Protein AF-A0A8C0K4Q6-F1 (afdb_monomer_lite)

pLDDT: mean 76.97, std 16.54, range [43.25, 96.5]

Secondary structure (DSSP, 8-state):
---HHHHHHHHHHHHHHHHHPBPTTT--BSS-TTT--SPP-------HHHHHHHHHHHHHHHHHHHHHHHHHHHHHHHHHHHHH-----------------------

Sequence (107 aa):
MATPMHRLIAQRQAEANEQHVRCQKCLEFRHWTYECTGKRKYLHRPSRTAELKKALKEKGNRLLLLLQQSIRETNVERKTKRKRSKSVTSSSSSSSDSSASGSSSEK

Foldseek 3Di:
DDDPVVVVVVVVVVVVCQQADAAQAPRDGRDYVVPDPDHRDDDDDDDPVVVVVVVVVVVVVVVVVVVVVVVVVVVVVVVVVVVVDDDDDDDDDDDDDDDDDDDDDDD

Structure (mmCIF, N/CA/C/O backbone):
data_AF-A0A8C0K4Q6-F1
#
_entry.id   AF-A0A8C0K4Q6-F1
#
loop_
_atom_site.group_PDB
_atom_site.id
_atom_site.type_symbol
_atom_site.label_atom_id
_atom_site.label_alt_id
_atom_site.label_comp_id
_atom_site.label_asym_id
_atom_site.label_entity_id
_atom_site.label_seq_id
_atom_site.pdbx_PDB_ins_code
_atom_site.Cartn_x
_atom_site.Cartn_y
_atom_site.Cartn_z
_atom_site.occupancy
_atom_site.B_iso_or_equiv
_atom_site.auth_seq_id
_atom_site.auth_comp_id
_atom_site.auth_asym_id
_atom_site.auth_atom_id
_atom_site.pdbx_PDB_model_num
ATOM 1 N N . MET A 1 1 ? 43.050 -5.134 -8.707 1.00 75.88 1 MET A N 1
ATOM 2 C CA . MET A 1 1 ? 42.152 -5.729 -9.724 1.00 75.88 1 MET A CA 1
ATOM 3 C C . MET A 1 1 ? 41.246 -6.742 -9.040 1.00 75.88 1 MET A C 1
ATOM 5 O O . MET A 1 1 ? 41.737 -7.469 -8.188 1.00 75.88 1 MET A O 1
ATOM 9 N N . ALA A 1 2 ? 39.944 -6.761 -9.338 1.00 77.94 2 ALA A N 1
ATOM 10 C CA . ALA A 1 2 ? 39.007 -7.665 -8.664 1.00 77.94 2 ALA A CA 1
ATOM 11 C C . ALA A 1 2 ? 39.278 -9.133 -9.035 1.00 77.94 2 ALA A C 1
ATOM 13 O O . ALA A 1 2 ? 39.471 -9.442 -10.213 1.00 77.94 2 ALA A O 1
ATOM 14 N N . THR A 1 3 ? 39.286 -10.024 -8.038 1.00 90.69 3 THR A N 1
ATOM 15 C CA . THR A 1 3 ? 39.540 -11.456 -8.260 1.00 90.69 3 THR A CA 1
ATOM 16 C C . THR A 1 3 ? 38.384 -12.117 -9.033 1.00 90.69 3 THR A C 1
ATOM 18 O O . THR A 1 3 ? 37.252 -11.625 -8.981 1.00 90.69 3 THR A O 1
ATOM 21 N N . PRO A 1 4 ? 38.624 -13.241 -9.736 1.00 88.31 4 PRO A N 1
ATOM 22 C CA . PRO A 1 4 ? 37.594 -13.934 -10.518 1.00 88.31 4 PRO A CA 1
ATOM 23 C C . PRO A 1 4 ? 36.347 -14.315 -9.704 1.00 88.31 4 PRO A C 1
ATOM 25 O O . PRO A 1 4 ? 35.227 -14.189 -10.191 1.00 88.31 4 PRO A O 1
ATOM 28 N N . MET A 1 5 ? 36.525 -14.684 -8.432 1.00 91.31 5 MET A N 1
ATOM 29 C CA . MET A 1 5 ? 35.420 -14.978 -7.513 1.00 91.31 5 MET A CA 1
ATOM 30 C C . MET A 1 5 ? 34.544 -13.755 -7.220 1.00 91.31 5 MET A C 1
ATOM 32 O O . MET A 1 5 ? 33.322 -13.874 -7.219 1.00 91.31 5 MET A O 1
ATOM 36 N N . HIS A 1 6 ? 35.137 -12.571 -7.029 1.00 89.75 6 HIS A N 1
ATOM 37 C CA . HIS A 1 6 ? 34.365 -11.343 -6.808 1.00 89.75 6 HIS A CA 1
ATOM 38 C C . HIS A 1 6 ? 33.502 -10.985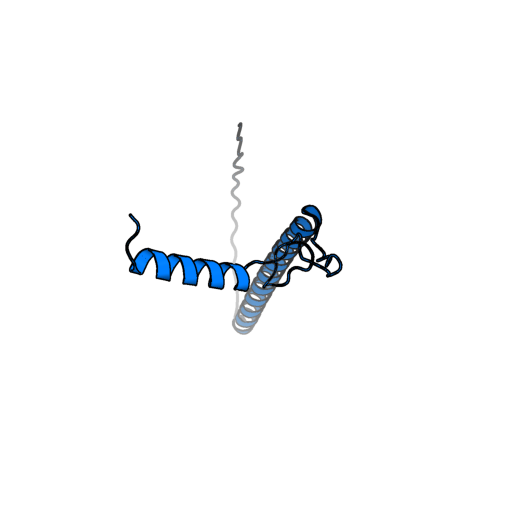 -8.023 1.00 89.75 6 HIS A C 1
ATOM 40 O O . HIS A 1 6 ? 32.381 -10.512 -7.854 1.00 89.75 6 HIS A O 1
ATOM 46 N N . ARG A 1 7 ? 33.983 -11.258 -9.245 1.00 89.06 7 ARG A N 1
ATOM 47 C CA . ARG A 1 7 ? 33.196 -11.048 -10.471 1.00 89.06 7 ARG A CA 1
ATOM 48 C C . ARG A 1 7 ? 31.978 -11.973 -10.529 1.00 89.06 7 ARG A C 1
ATOM 50 O O . ARG A 1 7 ? 30.886 -11.498 -10.817 1.00 89.06 7 ARG A O 1
ATOM 57 N N . LEU A 1 8 ? 32.145 -13.253 -10.186 1.00 89.19 8 LEU A N 1
ATOM 58 C CA . LEU A 1 8 ? 31.042 -14.224 -10.142 1.00 89.19 8 LEU A CA 1
ATOM 59 C C . LEU A 1 8 ? 30.007 -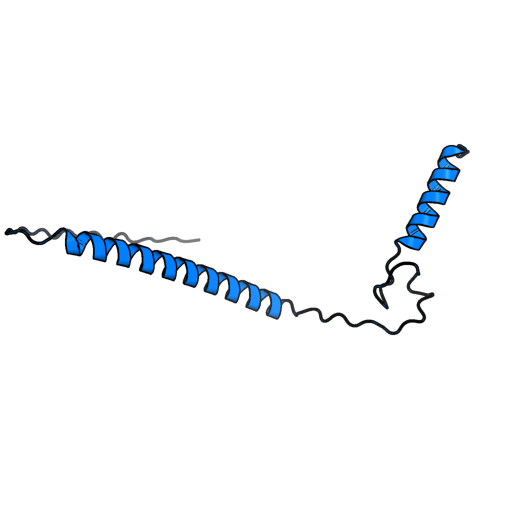13.885 -9.062 1.00 89.19 8 LEU A C 1
ATOM 61 O O . LEU A 1 8 ? 28.808 -14.031 -9.282 1.00 89.19 8 LEU A O 1
ATOM 65 N N . ILE A 1 9 ? 30.458 -13.419 -7.894 1.00 89.12 9 ILE A N 1
ATOM 66 C CA . ILE A 1 9 ? 29.562 -12.986 -6.814 1.00 89.12 9 ILE A CA 1
ATOM 67 C C . ILE A 1 9 ? 28.770 -11.745 -7.239 1.00 89.12 9 ILE A C 1
ATOM 69 O O . ILE A 1 9 ? 27.561 -11.715 -7.036 1.00 89.12 9 ILE A O 1
ATOM 73 N N . ALA A 1 10 ? 29.413 -10.762 -7.876 1.00 85.88 10 ALA A N 1
ATOM 74 C CA . ALA A 1 10 ? 28.739 -9.564 -8.374 1.00 85.88 10 ALA A CA 1
ATOM 75 C C . ALA A 1 10 ? 27.709 -9.882 -9.473 1.00 85.88 10 ALA A C 1
ATOM 77 O O . ALA A 1 10 ? 26.613 -9.331 -9.448 1.00 85.88 10 ALA A O 1
ATOM 78 N N . GLN A 1 11 ? 28.021 -10.808 -10.388 1.00 83.00 11 GLN A N 1
ATOM 79 C CA . GLN A 1 11 ? 27.076 -11.283 -11.410 1.00 83.00 11 GLN A CA 1
ATOM 80 C C . GLN A 1 11 ? 25.851 -11.955 -10.777 1.00 83.00 11 GLN A C 1
ATOM 82 O O . GLN A 1 11 ? 24.725 -11.551 -11.046 1.00 83.00 11 GLN A O 1
ATOM 87 N N . ARG A 1 12 ? 26.060 -12.894 -9.844 1.00 82.94 12 ARG A N 1
ATOM 88 C CA . ARG A 1 12 ? 24.958 -13.546 -9.115 1.00 82.94 12 ARG A CA 1
ATOM 89 C C . ARG A 1 12 ? 24.133 -12.561 -8.291 1.00 82.94 12 ARG A C 1
ATOM 91 O O . ARG A 1 12 ? 22.920 -12.709 -8.195 1.00 82.94 12 ARG A O 1
ATOM 98 N N . GLN A 1 13 ? 24.775 -11.565 -7.679 1.00 77.88 13 GLN A N 1
ATOM 99 C CA . GLN A 1 13 ? 24.082 -10.517 -6.933 1.00 77.88 13 GLN A CA 1
ATOM 100 C C . GLN A 1 13 ? 23.256 -9.619 -7.853 1.00 77.88 13 GLN A C 1
ATOM 102 O O . GLN A 1 13 ? 22.143 -9.281 -7.471 1.00 77.88 13 GLN A O 1
ATOM 107 N N . ALA A 1 14 ? 23.755 -9.262 -9.040 1.00 72.69 14 ALA A N 1
ATOM 108 C CA . ALA A 1 14 ? 23.018 -8.468 -10.022 1.00 72.69 14 ALA A CA 1
ATOM 109 C C . ALA A 1 14 ? 21.790 -9.225 -10.556 1.00 72.69 14 ALA A C 1
ATOM 111 O O . ALA A 1 14 ? 20.682 -8.700 -10.498 1.00 72.69 14 ALA A O 1
ATOM 112 N N . GLU A 1 15 ? 21.959 -10.489 -10.952 1.00 73.88 15 GLU A N 1
ATOM 113 C CA . GLU A 1 15 ? 20.863 -11.359 -11.405 1.00 73.88 15 GLU A CA 1
ATOM 114 C C . GLU A 1 15 ? 19.804 -11.571 -10.308 1.00 73.88 15 GLU A C 1
ATOM 116 O O . GLU A 1 15 ? 18.599 -11.496 -10.560 1.00 73.88 15 GLU A O 1
ATOM 121 N N . ALA A 1 16 ? 20.232 -11.777 -9.059 1.00 68.62 16 ALA A N 1
ATOM 122 C CA . ALA A 1 16 ? 19.322 -11.864 -7.919 1.00 68.62 16 ALA A CA 1
ATOM 123 C C . ALA A 1 16 ? 18.630 -10.523 -7.621 1.00 68.62 16 ALA A C 1
ATOM 125 O O . ALA A 1 16 ? 17.474 -10.509 -7.193 1.00 68.62 16 ALA A O 1
ATOM 126 N N . ASN A 1 17 ? 19.310 -9.394 -7.847 1.00 65.94 17 ASN A N 1
ATOM 127 C CA . ASN A 1 17 ? 18.742 -8.064 -7.646 1.00 65.94 17 ASN A CA 1
ATOM 128 C C . ASN A 1 17 ? 17.606 -7.805 -8.635 1.00 65.94 17 ASN A C 1
ATOM 130 O O . ASN A 1 17 ? 16.536 -7.376 -8.220 1.00 65.94 17 ASN A O 1
ATOM 134 N N . GLU A 1 18 ? 17.798 -8.150 -9.908 1.00 66.81 18 GLU A N 1
ATOM 135 C CA . GLU A 1 18 ? 16.760 -8.034 -10.934 1.00 66.81 18 GLU A CA 1
ATOM 136 C C . GLU A 1 18 ? 15.549 -8.909 -10.609 1.00 66.81 18 GLU A C 1
ATOM 138 O O . GLU A 1 18 ? 14.414 -8.455 -10.709 1.00 66.81 18 GLU A O 1
ATOM 143 N N . GLN A 1 19 ? 15.762 -10.140 -10.134 1.00 71.25 19 GLN A N 1
ATOM 144 C CA . GLN A 1 19 ? 14.663 -11.023 -9.733 1.00 71.25 19 GLN A CA 1
ATOM 145 C C . GLN A 1 19 ? 13.918 -10.534 -8.481 1.00 71.25 19 GLN A C 1
ATOM 147 O O . GLN A 1 19 ? 12.712 -10.759 -8.365 1.00 71.25 19 GLN A O 1
ATOM 152 N N . HIS A 1 20 ? 14.606 -9.860 -7.557 1.00 80.12 20 HIS A N 1
ATOM 153 C CA . HIS A 1 20 ? 14.051 -9.430 -6.272 1.00 80.12 20 HIS A CA 1
ATOM 154 C C . HIS A 1 20 ? 13.642 -7.947 -6.231 1.00 80.12 20 HIS A C 1
ATOM 156 O O . HIS A 1 20 ? 13.059 -7.490 -5.243 1.00 80.12 20 HIS A O 1
ATOM 162 N N . VAL A 1 21 ? 13.899 -7.169 -7.285 1.00 87.62 21 VAL A N 1
ATOM 163 C CA . VAL A 1 21 ? 13.495 -5.764 -7.300 1.00 87.62 21 VAL A 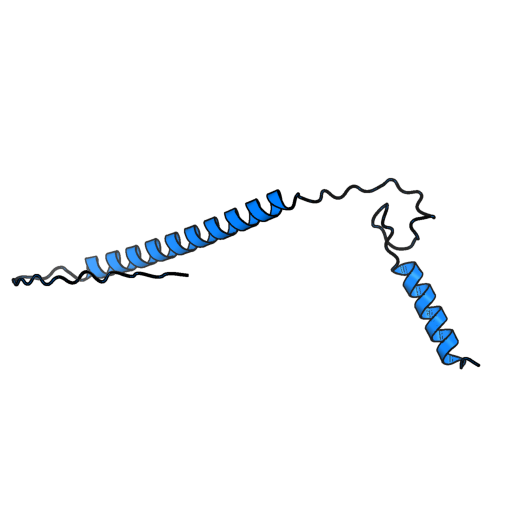CA 1
ATOM 164 C C . VAL A 1 21 ? 11.973 -5.671 -7.322 1.00 87.62 21 VAL A C 1
ATOM 166 O O . VAL A 1 21 ? 11.305 -6.279 -8.158 1.00 87.62 21 VAL A O 1
ATOM 169 N N . ARG A 1 22 ? 11.413 -4.923 -6.369 1.00 90.06 22 ARG A N 1
ATOM 170 C CA . ARG A 1 22 ? 9.971 -4.709 -6.254 1.00 90.06 22 ARG A CA 1
ATOM 171 C C . ARG A 1 22 ? 9.599 -3.358 -6.844 1.00 90.06 22 ARG A C 1
ATOM 173 O O . ARG A 1 22 ? 9.991 -2.313 -6.327 1.00 90.06 22 ARG A O 1
ATOM 180 N N . CYS A 1 23 ? 8.776 -3.366 -7.882 1.00 91.25 23 CYS A N 1
ATOM 181 C CA . CYS A 1 23 ? 8.292 -2.147 -8.502 1.00 91.25 23 CYS A CA 1
ATOM 182 C C . CYS A 1 23 ? 7.341 -1.393 -7.560 1.00 91.25 23 CYS A C 1
ATOM 184 O O . CYS A 1 23 ? 6.309 -1.915 -7.143 1.00 91.25 23 CYS A O 1
ATOM 186 N N . GLN A 1 24 ? 7.621 -0.122 -7.263 1.00 90.00 24 GLN A N 1
ATOM 187 C CA . GLN A 1 24 ? 6.755 0.717 -6.419 1.00 90.00 24 GLN A CA 1
ATOM 188 C C . GLN A 1 24 ? 5.383 1.016 -7.059 1.00 90.00 24 GLN A C 1
ATOM 190 O O . GLN A 1 24 ? 4.449 1.426 -6.372 1.00 90.00 24 GLN A O 1
ATOM 195 N N . LYS A 1 25 ? 5.250 0.830 -8.377 1.00 92.81 25 LYS A N 1
ATOM 196 C CA . LYS A 1 25 ? 4.056 1.189 -9.151 1.00 92.81 25 LYS A CA 1
ATOM 197 C C . LYS A 1 25 ? 2.999 0.085 -9.101 1.00 92.81 25 LYS A C 1
ATOM 199 O O . LYS A 1 25 ? 1.868 0.343 -8.693 1.00 92.81 25 LYS A O 1
ATOM 204 N N . CYS A 1 26 ? 3.364 -1.135 -9.489 1.00 90.44 26 CYS A N 1
ATOM 205 C CA . CYS A 1 26 ? 2.468 -2.297 -9.515 1.00 90.44 26 CYS A CA 1
ATOM 206 C C . CYS A 1 26 ? 2.650 -3.246 -8.314 1.00 90.44 26 CYS A C 1
ATOM 208 O O . CYS A 1 26 ? 1.789 -4.089 -8.076 1.00 90.44 26 CYS A O 1
ATOM 210 N N . LEU A 1 27 ? 3.708 -3.062 -7.511 1.00 88.94 27 LEU A N 1
ATOM 211 C CA . LEU A 1 27 ? 4.089 -3.892 -6.356 1.00 88.94 27 LEU A CA 1
ATOM 212 C C . LEU A 1 27 ? 4.541 -5.323 -6.689 1.00 88.94 27 LEU A C 1
ATOM 214 O O . LEU A 1 27 ? 4.702 -6.116 -5.756 1.00 88.94 27 LEU A O 1
ATOM 218 N N . GLU A 1 28 ? 4.775 -5.628 -7.966 1.00 89.38 28 GLU A N 1
ATOM 219 C CA . GLU A 1 28 ? 5.317 -6.900 -8.459 1.00 89.38 28 GLU A CA 1
ATOM 220 C C . GLU A 1 28 ? 6.850 -6.909 -8.444 1.00 89.38 28 GLU A C 1
ATOM 222 O O . GLU A 1 28 ? 7.493 -5.858 -8.371 1.00 89.38 28 GLU A O 1
ATOM 227 N N . PHE A 1 29 ? 7.425 -8.108 -8.496 1.00 87.56 29 PHE A N 1
ATOM 228 C CA . PHE A 1 29 ? 8.868 -8.304 -8.592 1.00 87.56 29 PHE A CA 1
ATOM 229 C C . PHE A 1 29 ? 9.323 -8.310 -10.062 1.00 87.56 29 PHE A C 1
ATOM 231 O O . PHE A 1 29 ? 8.486 -8.386 -10.964 1.00 87.56 29 PHE A O 1
ATOM 238 N N . ARG A 1 30 ? 10.639 -8.302 -10.298 1.00 86.56 30 ARG A N 1
ATOM 239 C CA . ARG A 1 30 ? 11.321 -8.495 -11.597 1.00 86.56 30 ARG A CA 1
ATOM 240 C C . ARG A 1 30 ? 11.643 -7.260 -12.440 1.00 86.56 30 ARG A C 1
ATOM 242 O 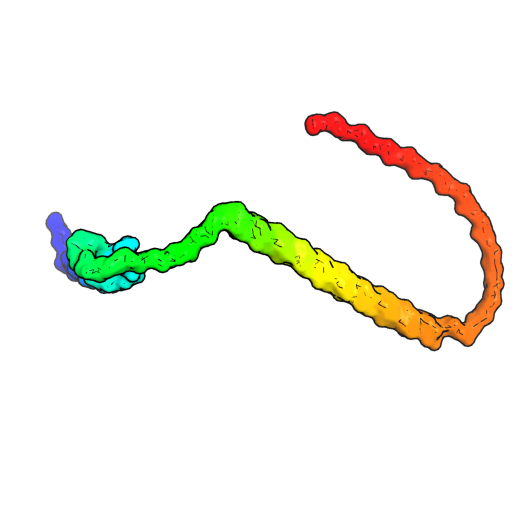O . ARG A 1 30 ? 12.369 -7.410 -13.413 1.00 86.56 30 ARG A O 1
ATOM 249 N N . HIS A 1 31 ? 11.113 -6.076 -12.131 1.00 89.69 31 HIS A N 1
ATOM 250 C CA . HIS A 1 31 ? 11.339 -4.894 -12.973 1.00 89.69 31 HIS A CA 1
ATOM 251 C C . HIS A 1 31 ? 11.452 -3.597 -12.178 1.00 89.69 31 HIS A C 1
ATOM 253 O O . HIS A 1 31 ? 10.825 -3.409 -11.128 1.00 89.69 31 HIS A O 1
ATOM 259 N N . TRP A 1 32 ? 12.223 -2.664 -12.726 1.00 89.88 32 TRP A N 1
ATOM 260 C CA . TRP A 1 32 ? 12.358 -1.325 -12.177 1.00 89.88 32 TRP A CA 1
ATOM 261 C C . TRP A 1 32 ? 11.133 -0.462 -12.485 1.00 89.88 32 TRP A C 1
ATOM 263 O O . TRP A 1 32 ? 10.380 -0.687 -13.432 1.00 89.88 32 TRP A O 1
ATOM 273 N N . THR A 1 33 ? 10.920 0.580 -11.683 1.00 90.31 33 THR A N 1
ATOM 274 C CA . THR A 1 33 ? 9.731 1.440 -11.792 1.00 90.31 33 THR A CA 1
ATOM 275 C C . THR A 1 33 ? 9.621 2.185 -13.123 1.00 90.31 33 THR A C 1
ATOM 277 O O . THR A 1 33 ? 8.502 2.532 -13.506 1.00 90.31 33 THR A O 1
ATOM 280 N N . TYR A 1 34 ? 10.738 2.419 -13.820 1.00 91.44 34 TYR A N 1
ATOM 281 C CA . TYR A 1 34 ? 10.782 3.116 -15.110 1.00 91.44 34 TYR A CA 1
ATOM 282 C C . TYR A 1 34 ? 10.383 2.218 -16.298 1.00 91.44 34 TYR A C 1
ATOM 284 O O . TYR A 1 34 ? 9.805 2.714 -17.258 1.00 91.44 34 TYR A O 1
ATOM 292 N N . GLU A 1 35 ? 10.603 0.905 -16.203 1.00 91.50 35 GLU A N 1
ATOM 293 C CA . GLU A 1 35 ? 10.179 -0.104 -17.194 1.00 91.50 35 GLU A CA 1
ATOM 294 C C . GLU A 1 35 ? 8.737 -0.592 -16.971 1.00 91.50 35 GLU A C 1
ATOM 296 O O . GLU A 1 35 ? 8.177 -1.325 -17.784 1.00 91.50 35 GLU A O 1
ATOM 301 N N . CYS A 1 36 ? 8.109 -0.198 -15.860 1.00 92.31 36 CYS A N 1
ATOM 302 C CA . CYS A 1 36 ? 6.786 -0.679 -15.481 1.00 92.31 36 CYS A CA 1
ATOM 303 C C . CYS A 1 36 ? 5.690 -0.201 -16.448 1.00 92.31 36 CYS A C 1
ATOM 305 O O . CYS A 1 36 ? 5.230 0.943 -16.376 1.00 92.31 36 CYS A O 1
ATOM 307 N N . THR A 1 37 ? 5.170 -1.125 -17.255 1.00 92.62 37 THR A N 1
ATOM 308 C CA . THR A 1 37 ? 4.004 -0.922 -18.134 1.00 92.62 37 THR A CA 1
ATOM 309 C C . THR A 1 37 ? 2.660 -1.074 -17.407 1.00 92.62 37 THR A C 1
ATOM 311 O O . THR A 1 37 ? 1.617 -0.660 -17.913 1.00 92.62 37 THR A O 1
ATOM 314 N N . GLY A 1 38 ? 2.666 -1.631 -16.192 1.00 89.00 38 GLY A N 1
ATOM 315 C CA . GLY A 1 38 ? 1.471 -1.837 -15.375 1.00 89.00 38 GLY A CA 1
ATOM 316 C C . GLY A 1 38 ? 0.836 -0.545 -14.836 1.00 89.00 38 GLY A C 1
ATOM 317 O O . GLY A 1 38 ? 1.497 0.470 -14.586 1.00 89.00 38 GLY A O 1
ATOM 318 N N . LYS A 1 39 ? -0.480 -0.593 -14.589 1.00 89.81 39 LYS A N 1
ATOM 319 C CA . LYS A 1 39 ? -1.210 0.474 -13.880 1.00 89.81 39 LYS A CA 1
ATOM 320 C C . LYS A 1 39 ? -0.793 0.509 -12.403 1.00 89.81 39 LYS A C 1
ATOM 322 O O . LYS A 1 39 ? -0.424 -0.509 -11.823 1.00 89.81 39 LYS A O 1
ATOM 327 N N . ARG A 1 40 ? -0.880 1.688 -11.772 1.00 91.00 40 ARG A N 1
ATOM 328 C CA . ARG A 1 40 ? -0.595 1.839 -10.334 1.00 91.00 40 ARG A CA 1
ATOM 329 C C . ARG A 1 40 ? -1.573 0.993 -9.518 1.00 91.00 40 ARG A C 1
ATOM 331 O O . ARG A 1 40 ? -2.777 1.232 -9.577 1.00 91.00 40 ARG A O 1
ATOM 338 N N . LYS A 1 41 ? -1.059 0.045 -8.734 1.00 91.44 41 LYS A N 1
ATOM 339 C CA . LYS A 1 41 ? -1.869 -0.750 -7.809 1.00 91.44 41 LYS A CA 1
ATOM 340 C C . LYS A 1 41 ? -2.063 0.048 -6.528 1.00 91.44 41 LYS A C 1
ATOM 342 O O . LYS A 1 41 ? -1.129 0.209 -5.746 1.00 91.44 41 LYS A O 1
ATOM 347 N N . TYR A 1 42 ? -3.270 0.557 -6.304 1.00 88.56 42 TYR A N 1
ATOM 348 C CA . TYR A 1 42 ? -3.584 1.196 -5.033 1.00 88.56 42 TYR A CA 1
ATOM 349 C C . TYR A 1 42 ? -3.872 0.126 -3.979 1.00 88.56 42 TYR A C 1
ATOM 351 O O . TYR A 1 42 ? -4.885 -0.569 -4.039 1.00 88.56 42 TYR A O 1
ATOM 359 N N . LEU A 1 43 ? -2.969 -0.011 -3.010 1.00 89.38 43 LEU A N 1
ATOM 360 C CA . LEU A 1 43 ? -3.244 -0.738 -1.779 1.00 89.38 43 LEU A CA 1
ATOM 361 C C . LEU A 1 43 ? -3.820 0.257 -0.769 1.00 89.38 43 LEU A C 1
ATOM 363 O O . LEU A 1 43 ? -3.167 1.249 -0.442 1.00 89.38 43 LEU A O 1
ATOM 367 N N . HIS A 1 44 ? -5.032 0.001 -0.277 1.00 92.06 44 HIS A N 1
ATOM 368 C CA . HIS A 1 44 ? -5.640 0.855 0.738 1.00 92.06 44 HIS A CA 1
ATOM 369 C C . HIS A 1 44 ? -4.775 0.867 2.004 1.00 92.06 44 HIS A C 1
ATOM 371 O O . HIS A 1 44 ? -4.597 -0.164 2.658 1.00 92.06 44 HIS A O 1
ATOM 377 N N . ARG A 1 45 ? -4.269 2.050 2.366 1.00 89.81 45 ARG A N 1
ATOM 378 C CA . ARG A 1 45 ? -3.526 2.270 3.606 1.00 89.81 45 ARG A CA 1
ATOM 379 C C . ARG A 1 45 ? -4.425 3.018 4.593 1.00 89.81 45 ARG A C 1
ATOM 381 O O . ARG A 1 45 ? -4.831 4.137 4.281 1.00 89.81 45 ARG A O 1
ATOM 388 N N . PRO A 1 46 ? -4.770 2.426 5.750 1.00 93.94 46 PRO A N 1
ATOM 389 C CA . PRO A 1 46 ? -5.607 3.104 6.729 1.00 93.94 46 PRO A CA 1
ATOM 390 C C . PRO A 1 46 ? -4.920 4.376 7.236 1.00 93.94 46 PRO A C 1
ATOM 392 O O . PRO A 1 46 ? -3.693 4.468 7.289 1.00 93.94 46 PRO A O 1
ATOM 395 N N . SER A 1 47 ? -5.718 5.375 7.613 1.00 95.00 47 SER A N 1
ATOM 396 C CA . SER A 1 47 ? -5.180 6.571 8.251 1.00 95.00 47 SER A CA 1
ATOM 397 C C . SER A 1 47 ? -4.612 6.226 9.629 1.00 95.00 47 SER A C 1
ATOM 399 O O . SER A 1 47 ? -5.110 5.333 10.320 1.00 95.00 47 SER A O 1
ATOM 401 N N . ARG A 1 48 ? -3.623 7.003 10.085 1.00 94.94 48 ARG A N 1
ATOM 402 C CA . ARG A 1 48 ? -3.055 6.851 11.435 1.00 94.94 48 ARG A CA 1
ATOM 403 C C . ARG A 1 48 ? -4.139 6.913 12.520 1.00 94.94 48 ARG A C 1
ATOM 405 O O . ARG A 1 48 ? -4.071 6.204 13.516 1.00 94.94 48 ARG A O 1
ATOM 412 N N . THR A 1 49 ? -5.182 7.721 12.316 1.00 95.75 49 THR A N 1
ATOM 413 C CA . THR A 1 49 ? -6.323 7.798 13.239 1.00 95.75 49 THR A CA 1
ATOM 414 C C . THR A 1 49 ? -7.216 6.558 13.189 1.00 95.75 49 THR A C 1
ATOM 416 O O . THR A 1 49 ? -7.726 6.152 14.230 1.00 95.75 49 THR A O 1
ATOM 419 N N . ALA A 1 50 ? -7.393 5.919 12.030 1.00 94.06 50 ALA A N 1
ATOM 420 C CA . ALA A 1 50 ? -8.115 4.651 11.921 1.00 94.06 50 ALA A CA 1
ATOM 421 C C . ALA A 1 50 ? -7.359 3.508 12.618 1.00 94.06 50 ALA A C 1
ATOM 423 O O . ALA A 1 50 ? -7.972 2.707 13.325 1.00 94.06 50 ALA A O 1
ATOM 424 N N . GLU A 1 51 ? -6.031 3.477 12.492 1.00 95.25 51 GLU A N 1
ATOM 425 C CA . GLU A 1 51 ? -5.172 2.533 13.217 1.00 95.25 51 GLU A CA 1
ATOM 426 C C . GLU A 1 51 ? -5.274 2.733 14.735 1.00 95.25 51 GLU A C 1
ATOM 428 O O . GLU A 1 51 ? -5.521 1.776 15.470 1.00 95.25 51 GLU A O 1
ATOM 433 N N . LEU A 1 52 ? -5.177 3.981 15.209 1.00 96.50 52 LEU A N 1
ATOM 434 C CA . LEU A 1 52 ? -5.319 4.303 16.633 1.00 96.50 52 LEU A CA 1
ATOM 435 C C . LEU A 1 52 ? -6.705 3.932 17.177 1.00 96.50 52 LEU A C 1
ATOM 437 O O . LEU A 1 52 ? -6.801 3.331 18.245 1.00 96.50 52 LEU A O 1
ATOM 441 N N . LYS A 1 53 ? -7.783 4.221 16.435 1.00 95.75 53 LYS A N 1
ATOM 442 C CA . LYS A 1 53 ? -9.149 3.815 16.813 1.00 95.75 53 LYS A CA 1
ATOM 443 C C . LYS A 1 53 ? -9.280 2.294 16.917 1.00 95.75 53 LYS A C 1
ATOM 445 O O . LYS A 1 53 ? -9.888 1.804 17.867 1.00 95.75 53 LYS A O 1
ATOM 450 N N . LYS A 1 54 ? -8.689 1.544 15.979 1.00 94.62 54 LYS A N 1
ATOM 451 C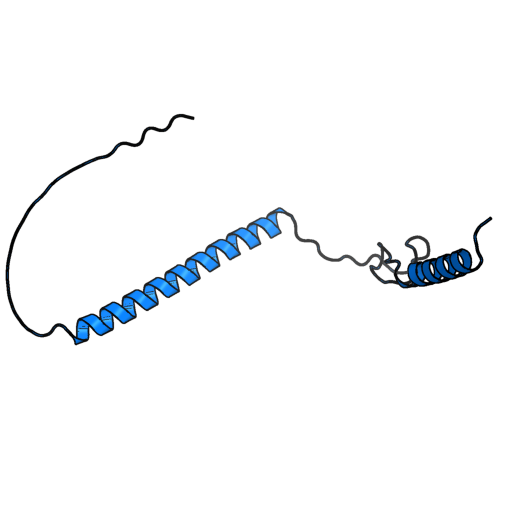 CA . LYS A 1 54 ? -8.660 0.075 16.025 1.00 94.62 54 LYS A CA 1
ATOM 452 C C . LYS A 1 54 ? -7.916 -0.421 17.268 1.00 94.62 54 LYS A C 1
ATOM 454 O O . LYS A 1 54 ? -8.458 -1.254 17.988 1.00 94.62 54 LYS A O 1
ATOM 459 N N . ALA A 1 55 ? -6.743 0.142 17.562 1.00 94.81 55 ALA A N 1
ATOM 460 C CA . ALA A 1 55 ? -5.948 -0.222 18.733 1.00 94.81 55 ALA A CA 1
ATOM 461 C C . ALA A 1 55 ? -6.670 0.079 20.059 1.00 94.81 55 ALA A C 1
ATOM 463 O O . ALA A 1 55 ? -6.644 -0.738 20.978 1.00 94.81 55 ALA A O 1
ATOM 464 N N . LEU A 1 56 ? -7.348 1.226 20.172 1.00 95.81 56 LEU A N 1
ATOM 465 C CA . LEU A 1 56 ? -8.146 1.559 21.359 1.00 95.81 56 LEU A CA 1
ATOM 466 C C . LEU A 1 56 ? -9.344 0.615 21.526 1.00 95.81 56 LEU A C 1
ATOM 468 O O . LEU A 1 56 ? -9.592 0.139 22.634 1.00 95.81 56 LEU A O 1
ATOM 472 N N . LYS A 1 57 ? -10.048 0.287 20.435 1.00 94.38 57 LYS A N 1
ATOM 473 C CA . LYS A 1 57 ? -11.160 -0.675 20.456 1.00 94.38 57 LYS A CA 1
ATOM 474 C C . LYS A 1 57 ? -10.693 -2.074 20.863 1.00 94.38 57 LYS A C 1
ATOM 476 O O . LYS A 1 57 ? -11.350 -2.729 21.662 1.00 94.38 57 LYS A O 1
ATOM 481 N N . GLU A 1 58 ? -9.548 -2.519 20.355 1.00 93.06 58 GLU A N 1
ATOM 482 C CA . GLU A 1 58 ? -8.954 -3.811 20.706 1.00 93.06 58 GLU A CA 1
ATOM 483 C C . GLU A 1 58 ? -8.562 -3.883 22.188 1.00 93.06 58 GLU A C 1
ATOM 485 O O . GLU A 1 58 ? -8.891 -4.859 22.864 1.00 93.06 58 GLU A O 1
ATOM 490 N N . LYS A 1 59 ? -7.953 -2.819 22.731 1.00 93.31 59 LYS A N 1
ATOM 491 C CA . LYS A 1 59 ? -7.666 -2.705 24.170 1.00 93.31 59 LYS A CA 1
ATOM 492 C C . LYS A 1 59 ? -8.944 -2.760 25.012 1.00 93.31 59 LYS A C 1
ATOM 494 O O . LYS A 1 59 ? -8.991 -3.518 25.977 1.00 93.31 59 LYS A O 1
ATOM 499 N N . GLY A 1 60 ? -9.986 -2.017 24.628 1.00 92.44 60 GLY A N 1
ATOM 500 C CA . GLY A 1 60 ? -11.287 -2.051 25.304 1.00 92.44 60 GLY A CA 1
ATOM 501 C C . GLY A 1 60 ? -11.925 -3.445 25.286 1.00 92.44 60 GLY A C 1
ATOM 502 O O . GLY A 1 60 ? -12.333 -3.952 26.327 1.00 92.44 60 GLY A O 1
ATOM 503 N N . ASN A 1 61 ? -11.928 -4.113 24.130 1.00 91.00 61 ASN A N 1
ATOM 504 C CA . ASN A 1 61 ? -12.445 -5.477 23.989 1.00 91.00 61 ASN A CA 1
ATOM 505 C C . ASN A 1 61 ? -11.671 -6.487 24.848 1.00 91.00 61 ASN A C 1
ATOM 507 O O . ASN A 1 61 ? -12.274 -7.377 25.444 1.00 91.00 61 ASN A O 1
ATOM 511 N N . ARG A 1 62 ? -10.342 -6.346 24.939 1.00 91.38 62 ARG A N 1
ATOM 512 C CA . ARG A 1 62 ? -9.500 -7.210 25.775 1.00 91.38 62 ARG A CA 1
ATOM 513 C C . ARG A 1 62 ? -9.820 -7.046 27.261 1.00 91.38 62 ARG A C 1
ATOM 515 O O . ARG A 1 62 ? -9.912 -8.044 27.969 1.00 91.38 62 ARG A O 1
ATOM 522 N N . LEU A 1 63 ? -10.032 -5.811 27.716 1.00 89.25 63 LEU A N 1
ATOM 523 C CA . LEU A 1 63 ? -10.463 -5.537 29.090 1.00 89.25 63 LEU A CA 1
ATOM 524 C C . LEU A 1 63 ? -11.858 -6.105 29.372 1.00 89.25 63 LEU A C 1
ATOM 526 O O . LEU A 1 63 ? -12.061 -6.717 30.416 1.00 89.25 63 LEU A O 1
ATOM 530 N N . LEU A 1 64 ? -12.799 -5.969 28.432 1.00 87.19 64 LEU A N 1
ATOM 531 C CA . LEU A 1 64 ? -14.134 -6.559 28.567 1.00 87.19 64 LEU A CA 1
ATOM 532 C C . LEU A 1 64 ? -14.094 -8.088 28.636 1.00 87.19 64 LEU A C 1
ATOM 534 O O . LEU A 1 64 ? -14.813 -8.675 29.441 1.00 87.19 64 LEU A O 1
ATOM 538 N N . LEU A 1 65 ? -13.243 -8.737 27.837 1.00 87.25 65 LEU A N 1
ATOM 539 C CA . LEU A 1 65 ? -13.050 -10.187 27.904 1.00 87.25 65 LEU A CA 1
ATOM 540 C C . LEU A 1 65 ? -12.489 -10.632 29.258 1.00 87.25 65 LEU A C 1
ATOM 542 O O . LEU A 1 65 ? -13.000 -11.593 29.831 1.00 87.25 65 LEU A O 1
ATOM 546 N N . LEU A 1 66 ? -11.491 -9.920 29.789 1.00 85.00 66 LEU A N 1
ATOM 547 C CA . LEU A 1 66 ? -10.931 -10.199 31.115 1.00 85.00 66 LEU A CA 1
ATOM 548 C C . LEU A 1 66 ? -11.970 -10.008 32.223 1.00 85.00 66 LEU A C 1
ATOM 550 O O . LEU A 1 66 ? -12.093 -10.852 33.105 1.00 85.00 66 LEU A O 1
ATOM 554 N N . LEU A 1 67 ? -12.761 -8.935 32.155 1.00 84.31 67 LEU A N 1
ATOM 555 C CA . LEU A 1 67 ? -13.837 -8.699 33.112 1.00 84.31 67 LEU A CA 1
ATOM 556 C C . LEU A 1 67 ? -14.920 -9.783 33.016 1.00 84.31 67 LEU A C 1
ATOM 558 O O . LEU A 1 67 ? -15.437 -10.252 34.024 1.00 84.31 67 LEU A O 1
ATOM 562 N N . GLN A 1 68 ? -15.258 -10.229 31.807 1.00 84.19 68 GLN A N 1
ATOM 563 C CA . GLN A 1 68 ? -16.206 -11.323 31.639 1.00 84.19 68 GLN A CA 1
ATOM 564 C C . GLN A 1 68 ? -15.657 -12.651 32.184 1.00 84.19 68 GLN A C 1
ATOM 566 O O . GLN A 1 68 ? -16.429 -13.427 32.747 1.00 84.19 68 GLN A O 1
ATOM 571 N N . GLN A 1 69 ? -14.354 -12.915 32.051 1.00 81.94 69 GLN A N 1
ATOM 572 C CA . GLN A 1 69 ? -13.705 -14.073 32.673 1.00 81.94 69 GLN A CA 1
ATOM 573 C C . GLN A 1 69 ? -13.754 -13.986 34.203 1.00 81.94 69 GLN A C 1
ATOM 575 O O . GLN A 1 69 ? -14.241 -14.922 34.832 1.00 81.94 69 GLN A O 1
ATOM 580 N N . SER A 1 70 ? -13.397 -12.845 34.798 1.00 76.38 70 SER A N 1
ATOM 581 C CA . SER A 1 70 ? -13.433 -12.682 36.258 1.00 76.38 70 SER A CA 1
ATOM 582 C C . SER A 1 70 ? -14.855 -12.764 36.835 1.00 76.38 70 SER A C 1
ATOM 584 O O . SER A 1 70 ? -15.083 -13.360 37.889 1.00 76.38 70 SER A O 1
ATOM 586 N N . ILE A 1 71 ? -15.868 -12.253 36.125 1.00 77.25 71 ILE A N 1
ATOM 587 C CA . ILE A 1 71 ? -17.278 -12.411 36.522 1.00 77.25 71 ILE A CA 1
ATOM 588 C C . ILE A 1 71 ? -17.718 -13.883 36.432 1.00 77.25 71 ILE A C 1
ATOM 590 O O . ILE A 1 71 ? -18.476 -14.355 37.283 1.00 77.25 71 ILE A O 1
ATOM 594 N N . ARG A 1 72 ? -17.253 -14.635 35.425 1.00 70.50 72 ARG A N 1
ATOM 595 C CA . ARG A 1 72 ? -17.546 -16.074 35.308 1.00 70.50 72 ARG A CA 1
ATOM 596 C C . ARG A 1 72 ? -16.894 -16.865 36.443 1.00 70.50 72 ARG A C 1
ATOM 598 O O . ARG A 1 72 ? -17.580 -17.672 37.065 1.00 70.50 72 ARG A O 1
ATOM 605 N N . GLU A 1 73 ? -15.631 -16.595 36.758 1.00 67.00 73 GLU A N 1
ATOM 606 C CA . GLU A 1 73 ? -14.894 -17.243 37.853 1.00 67.00 73 GLU A CA 1
ATOM 607 C C . GLU A 1 73 ? -15.551 -16.978 39.216 1.00 67.00 73 GLU A C 1
ATOM 609 O O . GLU A 1 73 ? -15.865 -17.914 39.956 1.00 67.00 73 GLU A O 1
ATOM 614 N N . THR A 1 74 ? -15.890 -15.718 39.508 1.00 66.44 74 THR A N 1
ATOM 615 C CA . THR A 1 74 ? -16.565 -15.351 40.767 1.00 66.44 74 THR A CA 1
ATOM 616 C C . THR A 1 74 ? -17.978 -15.935 40.887 1.00 66.44 74 THR A C 1
ATOM 618 O O . THR A 1 74 ? -18.430 -16.242 41.993 1.00 66.44 74 THR A O 1
ATOM 621 N N . ASN A 1 75 ? -18.701 -16.129 39.779 1.00 63.62 75 ASN A N 1
ATOM 622 C CA . ASN A 1 75 ? -20.011 -16.787 39.793 1.00 63.62 75 ASN A CA 1
ATOM 623 C C . ASN A 1 75 ? -19.890 -18.290 40.101 1.00 63.62 75 ASN A C 1
ATOM 625 O O . ASN A 1 75 ? -20.656 -18.811 40.915 1.00 63.62 75 ASN A O 1
ATOM 629 N N . VAL A 1 76 ? -18.900 -18.972 39.513 1.00 64.69 76 VAL A N 1
ATOM 630 C CA . VAL A 1 76 ? -18.615 -20.391 39.784 1.00 64.69 76 VAL A CA 1
ATOM 631 C C . VAL A 1 76 ? -18.256 -20.599 41.257 1.00 64.69 76 VAL A C 1
ATOM 633 O O . VAL A 1 76 ? -18.843 -21.469 41.901 1.00 64.69 76 VAL A O 1
ATOM 636 N N . GLU A 1 77 ? -17.399 -19.753 41.830 1.00 58.62 77 GLU A N 1
ATOM 637 C CA . GLU A 1 77 ? -17.013 -19.839 43.244 1.00 58.62 77 GLU A CA 1
ATOM 638 C C . GLU A 1 77 ? -18.180 -19.545 44.205 1.00 58.62 77 GLU A C 1
ATOM 640 O O . GLU A 1 77 ? -18.392 -20.239 45.203 1.00 58.62 77 GLU A O 1
ATOM 645 N N . ARG A 1 78 ? -19.032 -18.561 43.888 1.00 59.22 78 ARG A N 1
ATOM 646 C CA . ARG A 1 78 ? -20.249 -18.302 44.678 1.00 59.22 78 ARG A CA 1
ATOM 647 C C . ARG A 1 78 ? -21.245 -19.461 44.593 1.00 59.22 78 ARG A C 1
ATOM 649 O O . ARG A 1 78 ? -21.929 -19.748 45.578 1.00 59.22 78 ARG A O 1
ATOM 656 N N . LYS A 1 79 ? -21.333 -20.145 43.448 1.00 58.03 79 LYS A N 1
ATOM 657 C CA . LYS A 1 79 ? -22.224 -21.297 43.244 1.00 58.03 79 LYS A CA 1
ATOM 658 C C . LYS A 1 79 ? -21.723 -22.550 43.970 1.00 58.03 79 LYS A C 1
ATOM 660 O O . LYS A 1 79 ? -22.552 -23.300 44.484 1.00 58.03 79 LYS A O 1
ATOM 665 N N . THR A 1 80 ? -20.410 -22.754 44.091 1.00 57.81 80 THR A N 1
ATOM 666 C CA . THR A 1 80 ? -19.835 -23.839 44.909 1.00 57.81 80 THR A CA 1
ATOM 667 C C . THR A 1 80 ? -19.926 -23.536 46.408 1.00 57.81 80 THR A C 1
ATOM 669 O O . THR A 1 80 ? -20.305 -24.421 47.175 1.00 57.81 80 THR A O 1
ATOM 672 N N . LYS A 1 81 ? -19.714 -22.282 46.840 1.00 55.09 81 LYS A N 1
ATOM 673 C CA . LYS A 1 81 ? -19.872 -21.875 48.251 1.00 55.09 81 LYS A CA 1
ATOM 674 C C . LYS A 1 81 ? -21.324 -21.967 48.730 1.00 55.09 81 LYS A C 1
ATOM 676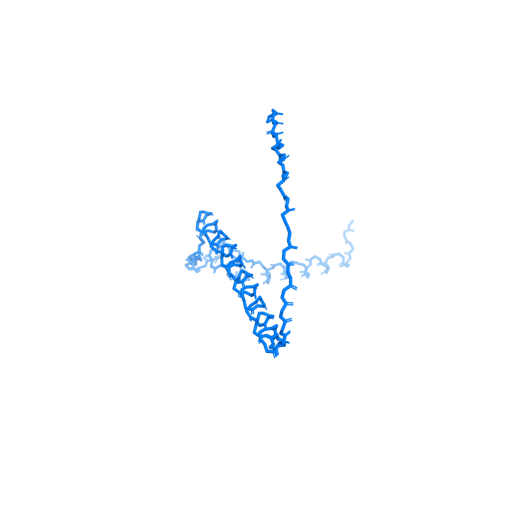 O O . LYS A 1 81 ? -21.569 -22.456 49.827 1.00 55.09 81 LYS A O 1
ATOM 681 N N . ARG A 1 82 ? -22.302 -21.604 47.887 1.00 54.44 82 ARG A N 1
ATOM 682 C CA . ARG A 1 82 ? -23.742 -21.733 48.197 1.00 54.44 82 ARG A CA 1
ATOM 683 C C . ARG A 1 82 ? -24.233 -23.174 48.354 1.00 54.44 82 ARG A C 1
ATOM 685 O O . ARG A 1 82 ? -25.224 -23.379 49.043 1.00 54.44 82 ARG A O 1
ATOM 692 N N . LYS A 1 83 ? -23.567 -24.169 47.756 1.00 53.31 83 LYS A N 1
ATOM 693 C CA . LYS A 1 83 ? -23.891 -25.586 48.005 1.00 53.31 83 LYS A CA 1
ATOM 694 C C . LYS A 1 83 ? -23.287 -26.128 49.307 1.00 53.31 83 LYS A C 1
ATOM 696 O O . LYS A 1 83 ? -23.704 -27.192 49.746 1.00 53.31 83 LYS A O 1
ATOM 701 N N . ARG A 1 84 ? -22.340 -25.411 49.930 1.00 52.38 84 ARG A N 1
ATOM 702 C CA . ARG A 1 84 ? -21.643 -25.843 51.154 1.00 52.38 84 ARG A CA 1
ATOM 703 C C . ARG A 1 84 ? -22.181 -25.205 52.442 1.00 52.38 84 ARG A C 1
ATOM 705 O O . ARG A 1 84 ? -21.885 -25.705 53.519 1.00 52.38 84 ARG A O 1
ATOM 712 N N . SER A 1 85 ? -22.988 -24.147 52.372 1.00 51.03 85 SER A N 1
ATOM 713 C CA . SER A 1 85 ? -23.521 -23.454 53.555 1.00 51.03 85 SER A CA 1
ATOM 714 C C . SER A 1 85 ? -25.026 -23.671 53.759 1.00 51.03 85 SER A C 1
ATOM 716 O O . SER A 1 85 ? -25.846 -22.780 53.539 1.00 51.03 85 SER A O 1
ATOM 718 N N . LYS A 1 86 ? -25.387 -24.858 54.260 1.00 53.97 86 LYS A N 1
ATOM 719 C CA . LYS A 1 86 ? -26.649 -25.096 54.980 1.00 53.97 86 LYS A CA 1
ATOM 720 C C . LYS A 1 86 ? -26.358 -25.799 56.314 1.00 53.97 86 LYS A C 1
ATOM 722 O O . LYS A 1 86 ? -26.709 -26.957 56.479 1.00 53.97 86 LYS A O 1
ATOM 727 N N . SER A 1 87 ? -25.740 -25.092 57.263 1.00 44.19 87 SER A N 1
ATOM 728 C CA . SER A 1 87 ? -25.827 -25.425 58.697 1.00 44.19 87 SER A CA 1
ATOM 729 C C . SER A 1 87 ? -25.342 -24.266 59.592 1.00 44.19 87 SER A C 1
ATOM 731 O O . SER A 1 87 ? -24.151 -23.995 59.666 1.00 44.19 87 SER A O 1
ATOM 733 N N . VAL A 1 88 ? -26.335 -23.622 60.222 1.00 46.84 88 VAL A N 1
ATOM 734 C CA . VAL A 1 88 ? -26.459 -23.100 61.608 1.00 46.84 88 VAL A CA 1
ATOM 735 C C . VAL A 1 88 ? -25.562 -21.970 62.190 1.00 46.84 88 VAL A C 1
ATOM 737 O O . VAL A 1 88 ? -24.356 -22.103 62.336 1.00 46.84 88 VAL A O 1
ATOM 740 N N . THR A 1 89 ? -26.282 -20.899 62.594 1.00 46.34 89 THR A N 1
ATOM 741 C CA . THR A 1 89 ? -26.254 -20.067 63.838 1.00 46.34 89 THR A CA 1
ATOM 742 C C . THR A 1 89 ? -25.071 -19.170 64.259 1.00 46.34 89 THR A C 1
ATOM 744 O O . THR A 1 89 ? -23.995 -19.674 64.539 1.00 46.34 89 THR A O 1
ATOM 747 N N . SER A 1 90 ? -25.422 -17.870 64.448 1.00 45.31 90 SER A N 1
ATOM 748 C CA . SER A 1 90 ? -24.996 -16.838 65.448 1.00 45.31 90 SER A CA 1
ATOM 749 C C . SER A 1 90 ? -23.489 -16.562 65.639 1.00 45.31 90 SER A C 1
ATOM 751 O O . SER A 1 90 ? -22.707 -17.490 65.693 1.00 45.31 90 SER A O 1
ATOM 753 N N . SER A 1 91 ? -22.960 -15.342 65.790 1.00 43.25 91 SER A N 1
ATOM 754 C CA . SER A 1 91 ? -23.422 -14.136 66.502 1.00 43.25 91 SER A CA 1
ATOM 755 C C . SER A 1 91 ? -22.468 -12.944 66.229 1.00 43.25 91 SER A C 1
ATOM 757 O O . SER A 1 91 ? -21.299 -13.153 65.929 1.00 43.25 91 SER A O 1
ATOM 759 N N . SER A 1 92 ? -23.011 -11.722 66.344 1.00 49.66 92 SER A N 1
ATOM 760 C CA . SER A 1 92 ? -22.427 -10.407 66.725 1.00 49.66 92 SER A CA 1
ATOM 761 C C . SER A 1 92 ? -20.903 -10.176 66.769 1.00 49.66 92 SER A C 1
ATOM 763 O O . SER A 1 92 ? -20.216 -10.875 67.501 1.00 49.66 92 SER A O 1
ATOM 765 N N . SER A 1 93 ? -20.433 -9.044 66.215 1.00 46.06 93 SER A N 1
ATOM 766 C CA . SER A 1 93 ? -19.976 -7.865 66.996 1.00 46.06 93 SER A CA 1
ATOM 767 C C . SER A 1 93 ? -19.329 -6.782 66.112 1.00 46.06 93 SER A C 1
ATOM 769 O O . SER A 1 93 ? -18.646 -7.066 65.135 1.00 46.06 93 SER A O 1
ATOM 771 N N . SER A 1 94 ? -19.594 -5.539 66.498 1.00 52.50 94 SER A N 1
ATOM 772 C CA . SER A 1 94 ? -19.206 -4.230 65.959 1.00 52.50 94 SER A CA 1
ATOM 773 C C . SER A 1 94 ? -17.716 -3.876 66.037 1.00 52.50 94 SER A C 1
ATOM 775 O O . SER A 1 94 ? -17.098 -4.182 67.051 1.00 52.50 94 SER A O 1
ATOM 777 N N . SER A 1 95 ? -17.232 -3.043 65.107 1.00 49.03 95 SER A N 1
ATOM 778 C CA . SER A 1 95 ? -16.419 -1.850 65.425 1.00 49.03 95 SER A CA 1
ATOM 779 C C . SER A 1 95 ? -16.142 -0.999 64.179 1.00 49.03 95 SER A C 1
ATOM 781 O O . SER A 1 95 ? -15.772 -1.498 63.119 1.00 49.03 95 SER A O 1
ATOM 783 N N . SER A 1 96 ? -16.370 0.303 64.329 1.00 56.81 96 SER A N 1
ATOM 784 C CA . SER A 1 96 ? -16.003 1.367 63.396 1.00 56.81 96 SER A CA 1
ATOM 785 C C . SER A 1 96 ? -14.554 1.790 63.640 1.00 56.81 96 SER A C 1
ATOM 787 O O . SER A 1 96 ? -14.151 1.872 64.797 1.00 56.81 96 SER A O 1
ATOM 789 N N . ASP A 1 97 ? -13.817 2.141 62.589 1.00 57.00 97 ASP A N 1
ATOM 790 C CA . ASP A 1 97 ? -12.588 2.938 62.668 1.00 57.00 97 ASP A CA 1
ATOM 791 C C . ASP A 1 97 ? -12.287 3.541 61.284 1.00 57.00 97 ASP A C 1
ATOM 793 O O . ASP A 1 97 ? -12.479 2.909 60.245 1.00 57.00 97 ASP A O 1
ATOM 797 N N . SER A 1 98 ? -11.916 4.814 61.297 1.00 57.62 98 SER A N 1
ATOM 798 C CA . SER A 1 98 ? -11.813 5.727 60.162 1.00 57.62 98 SER A CA 1
ATOM 799 C C . SER A 1 98 ? -10.345 5.967 59.849 1.00 57.62 98 SER A C 1
ATOM 801 O O . SER A 1 98 ? -9.571 6.162 60.776 1.00 57.62 98 SER A O 1
ATOM 803 N N . SER A 1 99 ? -9.964 6.122 58.578 1.00 58.00 99 SER A N 1
ATOM 804 C CA . SER A 1 99 ? -8.767 6.898 58.210 1.00 58.00 99 SER A CA 1
ATOM 805 C C . SER A 1 99 ? -8.821 7.336 56.748 1.00 58.00 99 SER A C 1
ATOM 807 O O . SER A 1 99 ? -8.716 6.528 55.828 1.00 58.00 99 SER A O 1
ATOM 809 N N . ALA A 1 100 ? -8.991 8.642 56.549 1.00 59.19 100 ALA A N 1
ATOM 810 C CA . ALA A 1 100 ? -8.782 9.328 55.285 1.00 59.19 100 ALA A CA 1
ATOM 811 C C . ALA A 1 100 ? -7.280 9.589 55.099 1.00 59.19 100 ALA A C 1
ATOM 813 O O . ALA A 1 100 ? -6.658 10.233 55.940 1.00 59.19 100 ALA A O 1
ATOM 814 N N . SER A 1 101 ? -6.704 9.125 53.993 1.00 58.97 101 SER A N 1
ATOM 815 C CA . SER A 1 101 ? -5.339 9.457 53.581 1.00 58.97 101 SER A CA 1
ATOM 816 C C . SER A 1 101 ? -5.389 10.313 52.315 1.00 58.97 101 SER A C 1
ATOM 818 O O . SER A 1 101 ? -5.664 9.838 51.215 1.00 58.97 101 SER A O 1
ATOM 820 N N . GLY A 1 102 ? -5.174 11.618 52.494 1.00 56.69 102 GLY A N 1
ATOM 821 C CA . GLY A 1 102 ? -5.015 12.576 51.405 1.00 56.69 102 GLY A CA 1
ATOM 822 C C . GLY A 1 102 ? -3.705 12.337 50.656 1.00 56.69 102 GLY A C 1
ATOM 823 O O . GLY A 1 102 ? -2.657 12.151 51.271 1.00 56.69 102 GLY A O 1
ATOM 824 N N . SER A 1 103 ? -3.764 12.354 49.326 1.00 58.03 103 SER A N 1
ATOM 825 C CA . SER A 1 103 ? -2.582 12.307 48.467 1.00 58.03 103 SER A CA 1
ATOM 826 C C . SER A 1 103 ? -2.496 13.612 47.679 1.00 58.03 103 SER A C 1
ATOM 828 O O . SER A 1 103 ? -3.189 13.800 46.682 1.00 58.03 103 SER A O 1
ATOM 830 N N . SER A 1 104 ? -1.671 14.535 48.179 1.00 64.12 104 SER A N 1
ATOM 831 C CA . SER A 1 104 ? -1.150 15.666 47.410 1.00 64.12 104 SER A CA 1
ATOM 832 C C . SER A 1 104 ? -0.005 15.167 46.535 1.00 64.12 104 SER A C 1
ATOM 834 O O . SER A 1 104 ? 0.885 14.462 47.011 1.00 64.12 104 SER A O 1
ATOM 836 N N . SER A 1 105 ? 0.002 15.530 45.257 1.00 69.25 105 SER A N 1
ATOM 837 C CA . SER A 1 105 ? 1.170 15.368 44.391 1.00 69.25 105 SER A CA 1
ATOM 838 C C . SER A 1 105 ? 1.231 16.536 43.415 1.00 69.25 105 SER A C 1
ATOM 840 O O . SER A 1 105 ? 0.490 16.590 42.438 1.00 69.25 105 SER A O 1
ATOM 842 N N . GLU A 1 106 ? 2.112 17.483 43.735 1.00 62.59 106 GLU A N 1
ATOM 843 C CA . GLU A 1 106 ? 2.699 18.433 42.795 1.00 62.59 106 GLU A CA 1
ATOM 844 C C . GLU A 1 106 ? 3.732 17.702 41.931 1.00 62.59 106 GLU A C 1
ATOM 846 O O . GLU A 1 106 ? 4.659 17.085 42.465 1.00 62.59 106 GLU A O 1
ATOM 851 N N . LYS A 1 107 ? 3.575 17.786 40.609 1.00 49.91 107 LYS A N 1
ATOM 852 C CA . LYS A 1 107 ? 4.628 18.133 39.643 1.00 49.91 107 LYS A CA 1
ATOM 853 C C . LYS A 1 107 ? 4.062 18.216 38.232 1.00 49.91 107 LYS A C 1
ATOM 855 O O . LYS A 1 107 ? 3.287 17.310 37.855 1.00 49.91 107 LYS A O 1
#

InterPro domains:
  IPR039715 Zinc finger CCHC domain-containing protein 10 [PTHR13491] (6-106)

Organism: NCBI:txid286419

Radius of gyration: 34.28 Å; chains: 1; bounding box: 69×44×85 Å